Protein AF-A0A1X7VVX3-F1 (afdb_monomer_lite)

Organism: Amphimedon queenslandica (NCBI:txid400682)

Structure (mmCIF, N/CA/C/O backbone):
data_AF-A0A1X7VVX3-F1
#
_entry.id   AF-A0A1X7VVX3-F1
#
loop_
_atom_site.group_PDB
_atom_site.id
_atom_site.type_symbol
_atom_site.label_atom_id
_atom_site.label_alt_id
_atom_site.label_comp_id
_atom_site.label_asym_id
_atom_site.label_entity_id
_atom_site.label_seq_id
_atom_site.pdbx_PDB_ins_code
_atom_site.Cartn_x
_atom_site.Cartn_y
_atom_site.Cartn_z
_atom_site.occupancy
_atom_site.B_iso_or_equiv
_atom_site.auth_seq_id
_atom_site.auth_comp_id
_atom_site.auth_asym_id
_atom_site.auth_atom_id
_atom_site.pdbx_PDB_model_num
ATOM 1 N N . THR A 1 1 ? 6.523 -24.468 -13.542 1.00 56.62 1 THR A N 1
ATOM 2 C CA . THR A 1 1 ? 6.047 -23.108 -13.203 1.00 56.62 1 THR A CA 1
ATOM 3 C C . THR A 1 1 ? 5.403 -22.534 -14.444 1.00 56.62 1 THR A C 1
ATOM 5 O O . THR A 1 1 ? 6.054 -22.574 -15.478 1.00 56.62 1 THR A O 1
ATOM 8 N N . SER A 1 2 ? 4.140 -22.097 -14.401 1.00 77.31 2 SER A N 1
ATOM 9 C CA . SER A 1 2 ? 3.523 -21.457 -15.575 1.00 77.31 2 SER A CA 1
ATOM 10 C C . SER A 1 2 ? 4.226 -20.110 -15.819 1.00 77.31 2 SER A C 1
ATOM 12 O O . SER A 1 2 ? 4.238 -19.278 -14.906 1.00 77.31 2 SER A O 1
ATOM 14 N N . PRO A 1 3 ? 4.863 -19.896 -16.984 1.00 73.56 3 PRO A N 1
ATOM 15 C CA . PRO A 1 3 ? 5.551 -18.640 -17.282 1.00 73.56 3 PRO A CA 1
ATOM 16 C C . PRO A 1 3 ? 4.581 -17.449 -17.283 1.00 73.56 3 PRO A C 1
ATOM 18 O O . PRO A 1 3 ? 4.940 -16.368 -16.815 1.00 73.56 3 PRO A O 1
ATOM 21 N N . ASP A 1 4 ? 3.328 -17.675 -17.683 1.00 82.25 4 ASP A N 1
ATOM 22 C CA . ASP A 1 4 ? 2.270 -16.662 -17.682 1.00 82.25 4 ASP A CA 1
ATOM 23 C C . ASP A 1 4 ? 1.906 -16.217 -16.263 1.00 82.25 4 ASP A C 1
ATOM 25 O O . ASP A 1 4 ? 1.727 -15.028 -15.999 1.00 82.25 4 ASP A O 1
ATOM 29 N N . LEU A 1 5 ? 1.870 -17.160 -15.315 1.00 77.25 5 LEU A N 1
ATOM 30 C CA . LEU A 1 5 ? 1.611 -16.849 -13.912 1.00 77.25 5 LEU A CA 1
ATOM 31 C C . LEU A 1 5 ? 2.725 -15.976 -13.317 1.00 77.25 5 LEU A C 1
ATOM 33 O O . LEU A 1 5 ? 2.434 -14.987 -12.650 1.00 77.25 5 LEU A O 1
ATOM 37 N N . ASN A 1 6 ? 3.993 -16.303 -13.580 1.00 78.38 6 ASN A N 1
ATOM 38 C CA . ASN A 1 6 ? 5.129 -15.533 -13.063 1.00 78.38 6 ASN A CA 1
ATOM 39 C C . ASN A 1 6 ? 5.156 -14.098 -13.624 1.00 78.38 6 ASN A C 1
ATOM 41 O O . ASN A 1 6 ? 5.396 -13.130 -12.897 1.00 78.38 6 ASN A O 1
ATOM 45 N N . PHE A 1 7 ? 4.842 -13.950 -14.913 1.00 79.12 7 PHE A N 1
ATOM 46 C CA . PHE A 1 7 ? 4.717 -12.644 -15.553 1.00 79.12 7 PHE A CA 1
ATOM 47 C C . PHE A 1 7 ? 3.603 -11.800 -14.920 1.00 79.12 7 PHE A C 1
ATOM 49 O O . PHE A 1 7 ? 3.826 -10.634 -14.588 1.00 79.12 7 PHE A O 1
ATOM 56 N N . LEU A 1 8 ? 2.420 -12.386 -14.703 1.00 77.88 8 LEU A N 1
ATOM 57 C CA . LEU A 1 8 ? 1.303 -11.696 -14.056 1.00 77.88 8 LEU A CA 1
ATOM 58 C C . LEU A 1 8 ? 1.653 -11.286 -12.623 1.00 77.88 8 LEU A C 1
ATOM 60 O O . LEU A 1 8 ? 1.471 -10.123 -12.268 1.00 77.88 8 LEU A O 1
ATOM 64 N N . VAL A 1 9 ? 2.209 -12.202 -11.827 1.00 74.69 9 VAL A N 1
ATOM 65 C CA . VAL A 1 9 ? 2.623 -11.932 -10.443 1.00 74.69 9 VAL A CA 1
ATOM 66 C C . VAL A 1 9 ? 3.611 -10.771 -10.401 1.00 74.69 9 VAL A C 1
ATOM 68 O O . VAL A 1 9 ? 3.374 -9.798 -9.692 1.00 74.69 9 VAL A O 1
ATOM 71 N N . THR A 1 10 ? 4.654 -10.797 -11.230 1.00 76.75 10 THR A N 1
ATOM 72 C CA . THR A 1 10 ? 5.651 -9.718 -11.273 1.00 76.75 10 THR A CA 1
ATOM 73 C C . THR A 1 10 ? 5.033 -8.389 -11.717 1.00 76.75 10 THR A C 1
ATOM 75 O O . THR A 1 10 ? 5.331 -7.342 -11.146 1.00 76.75 10 THR A O 1
ATOM 78 N N . LYS A 1 11 ? 4.124 -8.404 -12.699 1.00 76.88 11 LYS A N 1
ATOM 79 C CA . LYS A 1 11 ? 3.433 -7.203 -13.192 1.00 76.88 11 LYS A CA 1
ATOM 80 C C . LYS A 1 11 ? 2.554 -6.541 -12.125 1.00 76.88 11 LYS A C 1
ATOM 82 O O . LYS A 1 11 ? 2.508 -5.314 -12.064 1.00 76.88 11 LYS A O 1
ATOM 87 N N . TYR A 1 12 ? 1.847 -7.327 -11.311 1.00 74.25 12 TYR A N 1
ATOM 88 C CA . TYR A 1 12 ? 1.002 -6.803 -10.230 1.00 74.25 12 TYR A CA 1
ATOM 89 C C . TYR A 1 12 ? 1.801 -6.434 -8.979 1.00 74.25 12 TYR A C 1
ATOM 91 O O . TYR A 1 12 ? 1.464 -5.445 -8.323 1.00 74.25 12 TYR A O 1
ATOM 99 N N . LEU A 1 13 ? 2.868 -7.182 -8.679 1.00 74.25 13 LEU A N 1
ATOM 100 C CA . LEU A 1 13 ? 3.819 -6.845 -7.624 1.00 74.25 13 LEU A CA 1
ATOM 101 C C . LEU 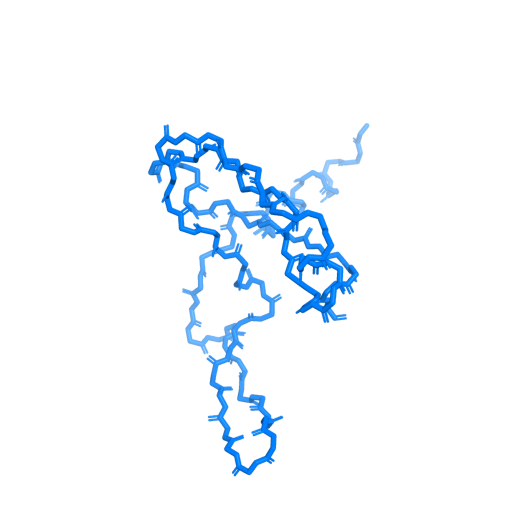A 1 13 ? 4.563 -5.547 -7.943 1.00 74.25 13 LEU A C 1
ATOM 103 O O . LEU A 1 13 ? 4.773 -4.755 -7.050 1.00 74.25 13 LEU A O 1
ATOM 107 N N . MET A 1 14 ? 4.917 -5.264 -9.193 1.00 77.19 14 MET A N 1
ATOM 108 C CA . MET A 1 14 ? 5.668 -4.051 -9.558 1.00 77.19 14 MET A CA 1
ATOM 109 C C . MET A 1 14 ? 4.765 -2.945 -10.127 1.00 77.19 14 MET A C 1
ATOM 111 O O . MET A 1 14 ? 5.177 -2.173 -10.999 1.00 77.19 14 MET A O 1
ATOM 115 N N . HIS A 1 15 ? 3.499 -2.890 -9.701 1.00 78.50 15 HIS A N 1
ATOM 116 C CA . HIS A 1 15 ? 2.525 -1.963 -10.266 1.00 78.50 15 HIS A CA 1
ATOM 117 C C . HIS A 1 15 ? 2.905 -0.499 -10.002 1.00 78.50 15 HIS A C 1
ATOM 119 O O . HIS A 1 15 ? 2.799 0.004 -8.888 1.00 78.50 15 HIS A O 1
ATOM 125 N N . LYS A 1 16 ? 3.239 0.238 -11.064 1.00 77.56 16 LYS A N 1
ATOM 126 C CA . LYS A 1 16 ? 3.412 1.691 -10.992 1.00 77.56 16 LYS A CA 1
ATOM 127 C C . LYS A 1 16 ? 2.070 2.396 -11.194 1.00 77.56 16 LYS A C 1
ATOM 129 O O . LYS A 1 16 ? 1.494 2.346 -12.284 1.00 77.56 16 LYS A O 1
ATOM 134 N N . CYS A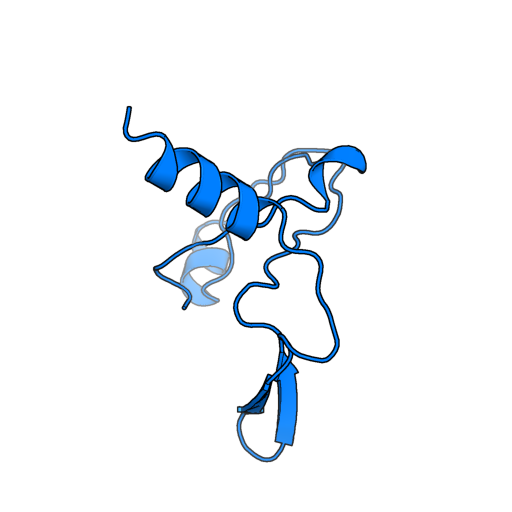 1 17 ? 1.595 3.086 -10.157 1.00 79.38 17 CYS A N 1
ATOM 135 C CA . CYS A 1 17 ? 0.351 3.849 -10.218 1.00 79.38 17 CYS A CA 1
ATOM 136 C C . CYS A 1 17 ? 0.353 4.869 -11.372 1.00 79.38 17 CYS A C 1
ATOM 138 O O . CYS A 1 17 ? 1.302 5.625 -11.574 1.00 79.38 17 CYS A O 1
ATOM 140 N N . SER A 1 18 ? -0.756 4.922 -12.107 1.00 82.12 18 SER A N 1
ATOM 141 C CA . SER A 1 18 ? -1.033 5.889 -13.170 1.00 82.12 18 SER A CA 1
ATOM 142 C C . SER A 1 18 ? -2.427 6.496 -12.988 1.00 82.12 18 SER A C 1
ATOM 144 O O . SER A 1 18 ? -3.210 6.055 -12.148 1.00 82.12 18 SER A O 1
ATOM 146 N N . LYS A 1 19 ? -2.785 7.492 -13.806 1.00 84.19 19 LYS A N 1
ATOM 147 C CA . LYS A 1 19 ? -4.147 8.055 -13.796 1.00 84.19 19 LYS A CA 1
ATOM 148 C C . LYS A 1 19 ? -5.235 7.024 -14.132 1.00 84.19 19 LYS A C 1
ATOM 150 O O . LYS A 1 19 ? -6.369 7.201 -13.718 1.00 84.19 19 LYS A O 1
ATOM 155 N N . TYR A 1 20 ? -4.886 5.957 -14.855 1.00 83.44 20 TYR A N 1
ATOM 156 C CA . TYR A 1 20 ? -5.842 4.957 -15.335 1.00 83.44 20 TYR A CA 1
ATOM 157 C C . TYR A 1 20 ? -6.173 3.883 -14.299 1.00 83.44 20 TYR A C 1
ATOM 159 O O . TYR A 1 20 ? -7.263 3.320 -14.328 1.00 83.44 20 TYR A O 1
ATOM 167 N N . CYS A 1 21 ? -5.243 3.567 -13.392 1.00 83.38 21 CYS A N 1
ATOM 168 C CA . CYS A 1 21 ? -5.508 2.573 -12.351 1.00 83.38 21 CYS A CA 1
ATOM 169 C C . CYS A 1 21 ? -6.290 3.158 -11.170 1.00 83.38 21 CYS A C 1
ATOM 171 O O . CYS A 1 21 ? -6.961 2.416 -10.455 1.00 83.38 21 CYS A O 1
ATOM 173 N N . LYS A 1 22 ? -6.227 4.479 -10.970 1.00 86.94 22 LYS A N 1
ATOM 174 C CA . LYS A 1 22 ? -6.971 5.167 -9.920 1.00 86.94 22 LYS A CA 1
ATOM 175 C C . LYS A 1 22 ? -8.461 5.171 -10.242 1.00 86.94 22 LYS A C 1
ATOM 177 O O . LYS A 1 22 ? -8.877 5.574 -11.324 1.00 86.94 22 LYS A O 1
ATOM 182 N N . ARG A 1 23 ? -9.268 4.745 -9.277 1.00 88.06 23 ARG A N 1
ATOM 183 C CA . ARG A 1 23 ? -10.729 4.775 -9.344 1.00 88.06 23 ARG A CA 1
ATOM 184 C C . ARG A 1 23 ? -11.251 5.642 -8.210 1.00 88.06 23 ARG A C 1
ATOM 186 O O . ARG A 1 23 ? -10.686 5.645 -7.119 1.00 88.06 23 ARG A O 1
ATOM 193 N N . ASN A 1 24 ? -12.325 6.377 -8.471 1.00 89.50 24 ASN A N 1
ATOM 194 C CA . ASN A 1 24 ? -13.009 7.131 -7.429 1.00 89.50 24 ASN A CA 1
ATOM 195 C C . ASN A 1 24 ? -13.911 6.171 -6.654 1.00 89.50 24 ASN A C 1
ATOM 197 O O . ASN A 1 24 ? -14.865 5.627 -7.206 1.00 89.50 24 ASN A O 1
ATOM 201 N N . ILE A 1 25 ? -13.585 5.950 -5.388 1.00 86.81 25 ILE A N 1
ATOM 202 C CA . ILE A 1 25 ? -14.323 5.087 -4.471 1.00 86.81 25 ILE A CA 1
ATOM 203 C C . ILE A 1 25 ? -15.069 5.991 -3.496 1.00 86.81 25 ILE A C 1
ATOM 205 O O . ILE A 1 25 ? -14.494 6.928 -2.941 1.00 86.81 25 ILE A O 1
ATOM 209 N N . LYS A 1 26 ? -16.362 5.731 -3.298 1.00 90.81 26 LYS A N 1
ATOM 210 C CA . LYS A 1 26 ? -17.163 6.462 -2.317 1.00 90.81 26 LYS A CA 1
ATOM 211 C C . LYS A 1 26 ? -16.881 5.909 -0.922 1.00 90.81 26 LYS A C 1
ATOM 213 O O . LYS A 1 26 ? -17.108 4.729 -0.677 1.00 90.81 26 LYS A O 1
ATOM 218 N N . VAL A 1 27 ? -16.421 6.763 -0.013 1.00 85.00 27 VAL A N 1
ATOM 219 C CA . VAL A 1 27 ? -16.186 6.432 1.398 1.00 85.00 27 VAL A CA 1
ATOM 220 C C . VAL A 1 27 ? -17.055 7.362 2.239 1.00 85.00 27 VAL A C 1
ATOM 222 O O . VAL A 1 27 ? -16.784 8.553 2.384 1.00 85.00 27 VAL A O 1
ATOM 225 N N . GLY A 1 28 ? -18.175 6.835 2.737 1.00 89.88 28 GLY A N 1
ATOM 226 C CA . GLY A 1 28 ? -19.188 7.635 3.426 1.00 89.88 28 GLY A CA 1
ATOM 227 C C . GLY A 1 28 ? -19.791 8.710 2.513 1.00 89.88 28 GLY A C 1
ATOM 228 O O . GLY A 1 28 ? -20.489 8.400 1.544 1.00 89.88 28 GLY A O 1
ATOM 229 N N . LYS A 1 29 ? -19.537 9.985 2.833 1.00 94.56 29 LYS A N 1
ATOM 230 C CA . LYS A 1 29 ? -20.035 11.146 2.070 1.00 94.56 29 LYS A CA 1
ATOM 231 C C . LYS A 1 29 ? -19.025 11.705 1.061 1.00 94.56 29 LYS A C 1
ATOM 233 O O . LYS A 1 29 ? -19.399 12.571 0.277 1.00 94.56 29 LYS A O 1
ATOM 238 N N . THR A 1 30 ? -17.779 11.236 1.063 1.00 94.44 30 THR A N 1
ATOM 239 C CA . THR A 1 30 ? -16.710 11.754 0.198 1.00 94.44 30 THR A CA 1
ATOM 240 C C . THR A 1 30 ? -16.293 10.725 -0.850 1.00 94.44 30 THR A C 1
ATOM 242 O O . THR A 1 30 ? -16.570 9.530 -0.729 1.00 94.44 30 THR A O 1
ATOM 245 N N . TYR A 1 31 ? -15.641 11.196 -1.913 1.00 91.81 31 TYR A N 1
ATOM 246 C CA . TYR A 1 31 ? -14.990 10.338 -2.899 1.00 91.81 31 TYR A CA 1
ATOM 247 C C . TYR A 1 31 ? -13.483 10.420 -2.709 1.00 91.81 31 TYR A C 1
ATOM 249 O O . TYR A 1 31 ? -12.926 11.512 -2.608 1.00 91.81 31 TYR A O 1
ATOM 257 N N . VAL A 1 32 ? -12.829 9.265 -2.689 1.00 88.19 32 VAL A N 1
ATOM 258 C CA . VAL A 1 32 ? -11.372 9.157 -2.647 1.00 88.19 32 VAL A CA 1
ATOM 259 C C . VAL A 1 32 ? -10.884 8.475 -3.914 1.00 88.19 32 VAL A C 1
ATOM 261 O O . VAL A 1 32 ? -11.468 7.494 -4.371 1.00 88.19 32 VAL A O 1
ATOM 264 N N . SER A 1 33 ? -9.816 9.001 -4.505 1.00 87.62 33 SER A N 1
ATOM 265 C CA . SER A 1 33 ? -9.184 8.387 -5.668 1.00 87.62 33 SER A CA 1
ATOM 266 C C . SER A 1 33 ? -8.148 7.378 -5.187 1.00 87.62 33 SER A C 1
ATOM 268 O O . SER A 1 33 ? -7.119 7.769 -4.637 1.00 87.62 33 SER A O 1
ATOM 270 N N . ARG A 1 34 ? -8.422 6.082 -5.360 1.00 84.62 34 ARG A N 1
ATOM 271 C CA . ARG A 1 34 ? -7.543 5.001 -4.898 1.00 84.62 34 ARG A CA 1
ATOM 272 C C . ARG A 1 34 ? -7.276 4.023 -6.029 1.00 84.62 34 ARG A C 1
ATOM 274 O O . ARG A 1 34 ? -8.169 3.705 -6.815 1.00 84.62 34 ARG A O 1
ATOM 281 N N . CYS A 1 35 ? -6.038 3.562 -6.141 1.00 82.31 35 CYS A N 1
ATOM 282 C CA . CYS A 1 35 ? -5.714 2.466 -7.041 1.00 82.31 35 CYS A CA 1
ATOM 283 C C . CYS A 1 35 ? -5.931 1.134 -6.292 1.00 82.31 35 CYS A C 1
ATOM 285 O O . CYS A 1 35 ? -5.510 1.007 -5.144 1.00 82.31 35 CYS A O 1
ATOM 287 N N . PRO A 1 36 ? -6.598 0.139 -6.908 1.00 75.06 36 PRO A N 1
ATOM 288 C CA . PRO A 1 36 ? -6.859 -1.156 -6.273 1.00 75.06 36 PRO A CA 1
ATOM 289 C C . PRO A 1 36 ? -5.586 -1.991 -6.087 1.00 75.06 36 PRO A C 1
ATOM 291 O O . PRO A 1 36 ? -5.609 -2.996 -5.394 1.00 75.06 36 PRO A O 1
ATOM 294 N N . PHE A 1 37 ? -4.487 -1.582 -6.720 1.00 72.88 37 PHE A N 1
ATOM 295 C CA . PHE A 1 37 ? -3.169 -2.196 -6.610 1.00 72.88 37 PHE A CA 1
ATOM 296 C C . PHE A 1 37 ? -2.195 -1.314 -5.814 1.00 72.88 37 PHE A C 1
ATOM 298 O O . PHE A 1 37 ? -0.997 -1.540 -5.875 1.00 72.88 37 PHE A O 1
ATOM 305 N N . ASP A 1 38 ? -2.672 -0.275 -5.129 1.00 70.75 38 ASP A N 1
ATOM 306 C CA . ASP A 1 38 ? -1.835 0.670 -4.385 1.00 70.75 38 ASP A CA 1
ATOM 307 C C . ASP A 1 38 ? -1.777 0.264 -2.912 1.00 70.75 38 ASP A C 1
ATOM 309 O O . ASP A 1 38 ? -2.531 0.770 -2.074 1.00 70.75 38 ASP A O 1
ATOM 313 N N . PHE A 1 39 ? -0.904 -0.707 -2.623 1.00 67.19 39 PHE A N 1
ATOM 314 C CA . PHE A 1 39 ? -0.587 -1.166 -1.268 1.00 67.19 39 PHE A CA 1
ATOM 315 C C . PHE A 1 39 ? 0.867 -0.861 -0.893 1.00 67.19 39 PHE A C 1
ATOM 317 O O . PHE A 1 39 ? 1.545 -1.684 -0.276 1.00 67.19 39 PHE A O 1
ATOM 324 N N . HIS A 1 40 ? 1.370 0.320 -1.253 1.00 65.44 40 HIS A N 1
ATOM 325 C CA . HIS A 1 40 ? 2.708 0.726 -0.835 1.00 65.44 40 HIS A CA 1
ATOM 326 C C . HIS A 1 40 ? 2.760 0.849 0.699 1.00 65.44 40 HIS A C 1
ATOM 328 O O . HIS A 1 40 ? 2.039 1.657 1.290 1.00 65.44 40 HIS A O 1
ATOM 334 N N . ARG A 1 41 ? 3.606 0.051 1.370 1.00 71.12 41 ARG A N 1
ATOM 335 C CA . ARG A 1 41 ? 3.995 0.348 2.762 1.00 71.12 41 ARG A CA 1
ATOM 336 C C . ARG A 1 41 ? 5.062 1.431 2.744 1.00 71.12 41 ARG A C 1
ATOM 338 O O . ARG A 1 41 ? 5.893 1.460 1.836 1.00 71.12 41 ARG A O 1
ATOM 345 N N . ALA A 1 42 ? 5.054 2.276 3.766 1.00 72.81 42 ALA A N 1
ATOM 346 C CA . ALA A 1 42 ? 6.136 3.217 3.992 1.00 72.81 42 ALA A CA 1
ATOM 347 C C . ALA A 1 42 ? 7.484 2.484 4.133 1.00 72.81 42 ALA A C 1
ATOM 349 O O . ALA A 1 42 ? 7.531 1.311 4.517 1.00 72.81 42 ALA A O 1
ATOM 350 N N . VAL A 1 43 ? 8.571 3.188 3.812 1.00 80.56 43 VAL A N 1
ATOM 351 C CA . VAL A 1 43 ? 9.928 2.755 4.166 1.00 80.56 43 VAL A CA 1
ATOM 352 C C . VAL A 1 43 ? 10.003 2.646 5.683 1.00 80.56 43 VAL A C 1
ATOM 354 O O . VAL A 1 43 ? 9.488 3.510 6.393 1.00 80.56 43 VAL A O 1
ATOM 357 N N . GLN A 1 44 ? 10.625 1.577 6.167 1.00 84.38 44 GLN A N 1
ATOM 358 C CA . GLN A 1 44 ? 10.780 1.345 7.592 1.00 84.38 44 GLN A CA 1
ATOM 359 C C . GLN A 1 44 ? 12.182 0.821 7.865 1.00 84.38 44 GLN A C 1
ATOM 361 O O . GLN A 1 44 ? 12.610 -0.150 7.243 1.00 84.38 44 GLN A O 1
ATOM 366 N N . ASP A 1 45 ? 12.887 1.451 8.801 1.00 84.50 45 ASP A N 1
ATOM 367 C CA . ASP A 1 45 ? 14.300 1.159 9.069 1.00 84.50 45 ASP A CA 1
ATOM 368 C C . ASP A 1 45 ? 14.511 -0.096 9.930 1.00 84.50 45 ASP A C 1
ATOM 370 O O . ASP A 1 45 ? 15.589 -0.709 9.909 1.00 84.50 45 ASP A O 1
ATOM 374 N N . SER A 1 46 ? 13.474 -0.501 10.664 1.00 87.94 46 SER A N 1
ATOM 375 C CA . SER A 1 46 ? 13.452 -1.641 11.579 1.00 87.94 46 SER A CA 1
ATOM 376 C C . SER A 1 46 ? 12.128 -2.402 11.491 1.00 87.94 46 SER A C 1
ATOM 378 O O . SER A 1 46 ? 11.135 -1.900 10.972 1.00 87.94 46 SER A O 1
ATOM 380 N N . ILE A 1 47 ? 12.123 -3.641 11.985 1.00 88.38 47 ILE A N 1
ATOM 381 C CA . ILE A 1 47 ? 10.887 -4.405 12.171 1.00 88.38 47 ILE A CA 1
ATOM 382 C C . ILE A 1 47 ? 10.188 -3.853 13.416 1.00 88.38 47 ILE A C 1
ATOM 384 O O . ILE A 1 47 ? 10.810 -3.770 14.475 1.00 88.38 47 ILE A O 1
ATOM 388 N N . CYS A 1 48 ? 8.909 -3.503 13.295 1.00 87.06 48 CYS A N 1
ATOM 389 C CA . CYS A 1 48 ? 8.073 -3.088 14.418 1.00 87.06 48 CYS A CA 1
ATOM 390 C C . CYS A 1 48 ? 7.017 -4.157 14.685 1.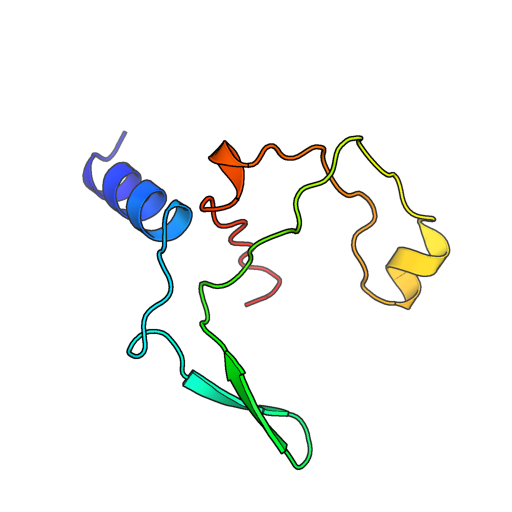00 87.06 48 CYS A C 1
ATOM 392 O O . CYS A 1 48 ? 6.338 -4.603 13.762 1.00 87.06 48 CYS A O 1
ATOM 394 N N . ILE A 1 49 ? 6.876 -4.567 15.943 1.00 88.44 49 ILE A N 1
ATOM 395 C CA . ILE A 1 49 ? 5.784 -5.431 16.392 1.00 88.44 49 ILE A CA 1
ATOM 396 C C . ILE A 1 49 ? 4.822 -4.535 17.164 1.00 88.44 49 ILE A C 1
ATOM 398 O O . ILE A 1 49 ? 5.204 -3.923 18.161 1.00 88.44 49 ILE A O 1
ATOM 402 N N . ASN A 1 50 ? 3.595 -4.437 16.673 1.00 86.19 50 ASN A N 1
ATOM 403 C CA . ASN A 1 50 ? 2.537 -3.659 17.294 1.00 86.19 50 ASN A CA 1
ATOM 404 C C . ASN A 1 50 ? 1.855 -4.495 18.380 1.00 86.19 50 ASN A C 1
ATOM 406 O O . ASN A 1 50 ? 1.848 -5.727 18.332 1.00 86.19 50 ASN A O 1
ATOM 410 N N . ASP A 1 51 ? 1.249 -3.821 19.355 1.00 89.81 51 ASP A N 1
ATOM 411 C CA . ASP A 1 51 ? 0.480 -4.507 20.387 1.00 89.81 51 ASP A CA 1
ATOM 412 C C . ASP A 1 51 ? -0.675 -5.308 19.761 1.00 89.81 51 ASP A C 1
ATOM 414 O O . ASP A 1 51 ? -1.479 -4.779 18.984 1.00 89.81 51 ASP A O 1
ATOM 418 N N . VAL A 1 52 ? -0.743 -6.599 20.089 1.00 86.75 52 VAL A N 1
ATOM 419 C CA . VAL A 1 52 ? -1.667 -7.551 19.460 1.00 86.75 52 VAL A CA 1
ATOM 420 C C . VAL A 1 52 ? -3.110 -7.191 19.790 1.00 86.75 52 VAL A C 1
ATOM 422 O O . VAL A 1 52 ? -3.966 -7.212 18.906 1.00 86.75 52 VAL A O 1
ATOM 425 N N . GLU A 1 53 ? -3.386 -6.822 21.041 1.00 88.81 53 GLU A N 1
ATOM 426 C CA . GLU A 1 53 ? -4.747 -6.546 21.492 1.00 88.81 53 GLU A CA 1
ATOM 427 C C . GLU A 1 53 ? -5.312 -5.292 20.812 1.00 88.81 53 GLU A C 1
ATOM 429 O O . GLU A 1 53 ? -6.423 -5.309 20.273 1.00 88.81 53 GLU A O 1
ATOM 434 N N . ASN A 1 54 ? -4.519 -4.222 20.752 1.00 84.69 54 ASN A N 1
ATOM 435 C CA . ASN A 1 54 ? -4.889 -3.005 20.038 1.00 84.69 54 ASN A CA 1
ATOM 436 C C . ASN A 1 54 ? -5.009 -3.227 18.527 1.00 84.69 54 ASN A C 1
ATOM 438 O O . ASN A 1 54 ? -5.930 -2.696 17.900 1.00 84.69 54 ASN A O 1
ATOM 442 N N . SER A 1 55 ? -4.127 -4.036 17.938 1.00 84.19 55 SER A N 1
ATOM 443 C CA . SER A 1 55 ? -4.157 -4.343 16.503 1.00 84.19 55 SER A CA 1
ATOM 444 C C . SER A 1 55 ? -5.415 -5.118 16.115 1.00 84.19 55 SER A C 1
ATOM 446 O O . SER A 1 55 ? -6.074 -4.763 15.139 1.00 84.19 55 SER A O 1
ATOM 448 N N . LEU A 1 56 ? -5.813 -6.110 16.919 1.00 82.69 56 LEU A N 1
ATOM 449 C CA . LEU A 1 56 ? -7.049 -6.868 16.708 1.00 82.69 56 LEU A CA 1
ATOM 450 C C . LEU A 1 56 ? -8.291 -5.977 16.826 1.00 82.69 56 LEU A C 1
ATOM 452 O O . LEU A 1 56 ? -9.177 -6.052 15.978 1.00 82.69 56 LEU A O 1
ATOM 456 N N . LYS A 1 57 ? -8.342 -5.090 17.830 1.00 84.81 57 LYS A N 1
ATOM 457 C CA . LYS A 1 57 ? -9.472 -4.160 18.024 1.00 84.81 57 LYS A CA 1
ATOM 458 C C . LYS A 1 57 ? -9.620 -3.160 16.878 1.00 84.81 57 LYS A C 1
ATOM 460 O O . LYS A 1 57 ? -10.734 -2.841 16.478 1.00 84.81 57 LYS A O 1
ATOM 465 N N . SER A 1 58 ? -8.504 -2.655 16.360 1.00 79.31 58 SER A N 1
ATOM 466 C CA . SER A 1 58 ? -8.481 -1.619 15.318 1.00 79.31 58 SER A CA 1
ATOM 467 C C . SER A 1 58 ? -8.379 -2.168 13.892 1.00 79.31 58 SER A C 1
ATOM 469 O O . SER A 1 58 ? -8.353 -1.385 12.945 1.00 79.31 58 SER A O 1
ATOM 471 N N . CYS A 1 59 ? -8.327 -3.496 13.727 1.00 73.50 59 CYS A N 1
ATOM 472 C CA . CYS A 1 59 ? -8.018 -4.162 12.455 1.00 73.50 59 CYS A CA 1
ATOM 473 C C . CYS A 1 59 ? -6.708 -3.662 11.811 1.00 73.50 59 CYS A C 1
ATOM 475 O O . CYS A 1 59 ? -6.542 -3.713 10.590 1.00 73.50 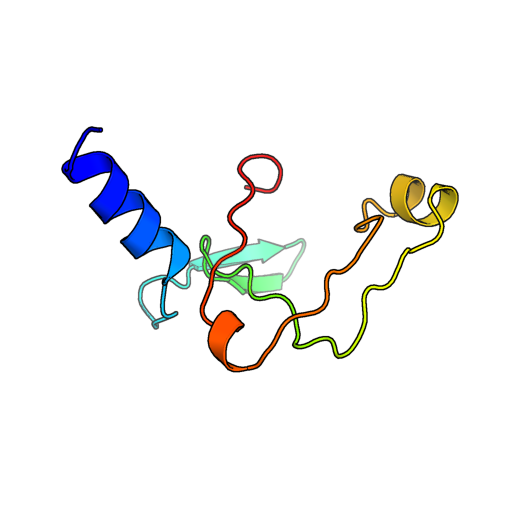59 CYS A O 1
ATOM 477 N N . ASN A 1 60 ? -5.778 -3.176 12.633 1.00 78.00 60 ASN A N 1
ATOM 478 C CA . ASN A 1 60 ? -4.459 -2.745 12.197 1.00 78.00 60 ASN A CA 1
ATOM 479 C C . ASN A 1 60 ? -3.508 -3.942 12.081 1.00 78.00 60 ASN A C 1
ATOM 481 O O . ASN A 1 60 ? -3.761 -5.038 12.584 1.00 78.00 60 ASN A O 1
ATOM 485 N N . LYS A 1 61 ? -2.384 -3.731 11.392 1.00 79.19 61 LYS A N 1
ATOM 486 C CA . LYS A 1 61 ? -1.348 -4.756 11.236 1.00 79.19 61 LYS A CA 1
ATOM 487 C C . LYS A 1 61 ? -0.639 -4.997 12.568 1.00 79.19 61 LYS A C 1
ATOM 489 O O . LYS A 1 61 ? -0.296 -4.050 13.267 1.00 79.19 61 LYS A O 1
ATOM 494 N N . ILE A 1 62 ? -0.363 -6.264 12.870 1.00 85.69 62 ILE A N 1
ATOM 495 C CA . ILE A 1 62 ? 0.328 -6.691 14.101 1.00 85.69 62 ILE A CA 1
ATOM 496 C C . ILE A 1 62 ? 1.848 -6.493 13.986 1.00 85.69 62 ILE A C 1
ATOM 498 O O . ILE A 1 62 ? 2.557 -6.426 14.983 1.00 85.69 62 ILE A O 1
ATOM 502 N N . TYR A 1 63 ? 2.368 -6.384 12.768 1.00 84.12 63 TYR A N 1
ATOM 503 C CA . TYR A 1 63 ? 3.777 -6.125 12.523 1.00 84.12 63 TYR A CA 1
ATOM 504 C C . TYR A 1 63 ? 3.960 -5.306 11.251 1.00 84.12 63 TYR A C 1
ATOM 506 O O . TYR A 1 63 ? 3.189 -5.426 10.291 1.00 84.12 63 TYR A O 1
ATOM 514 N N . ASP A 1 64 ? 5.044 -4.546 11.231 1.00 82.31 64 ASP A N 1
ATOM 515 C CA . ASP A 1 64 ? 5.560 -3.873 10.056 1.00 82.31 64 ASP A CA 1
ATOM 516 C C . ASP A 1 64 ? 7.012 -4.325 9.837 1.00 82.31 64 ASP A C 1
ATOM 518 O O . ASP A 1 64 ? 7.817 -4.405 10.769 1.00 82.31 64 ASP A O 1
ATOM 522 N N . PHE A 1 65 ? 7.319 -4.733 8.606 1.00 81.44 65 PHE A N 1
ATOM 523 C CA . PHE A 1 65 ? 8.639 -5.240 8.243 1.00 81.44 65 PHE A CA 1
ATOM 524 C C . PHE A 1 65 ? 9.548 -4.104 7.795 1.00 81.44 65 PHE A C 1
ATOM 526 O O . PHE A 1 65 ? 9.119 -3.210 7.063 1.00 81.44 65 PHE A O 1
ATOM 533 N N . LYS A 1 66 ? 10.837 -4.233 8.132 1.00 85.81 66 LYS A N 1
ATOM 534 C CA . LYS A 1 66 ? 11.891 -3.400 7.558 1.00 85.81 66 LYS A CA 1
ATOM 535 C C . LYS A 1 66 ? 11.801 -3.440 6.031 1.00 85.81 66 LYS A C 1
ATOM 537 O O . LYS A 1 66 ? 11.776 -4.523 5.448 1.00 85.81 66 LYS A O 1
ATOM 542 N N . ARG A 1 67 ? 11.792 -2.266 5.404 1.00 82.31 67 ARG A N 1
ATOM 543 C CA . ARG A 1 67 ? 11.668 -2.105 3.954 1.00 82.31 67 ARG A CA 1
ATOM 544 C C . ARG A 1 67 ? 12.646 -1.056 3.468 1.00 82.31 67 ARG A C 1
ATOM 546 O O . ARG A 1 67 ? 12.685 0.036 4.023 1.00 82.31 67 ARG A O 1
ATOM 553 N N . ASN A 1 68 ? 13.391 -1.369 2.412 1.00 81.31 68 ASN A N 1
ATOM 554 C CA . ASN A 1 68 ? 14.332 -0.427 1.804 1.00 81.31 68 ASN A CA 1
ATOM 555 C C . ASN A 1 68 ? 13.687 0.351 0.644 1.00 81.31 68 ASN A C 1
ATOM 557 O O . ASN A 1 68 ? 12.706 -0.097 0.051 1.00 81.31 68 ASN A O 1
ATOM 561 N N . GLU A 1 69 ? 14.290 1.473 0.234 1.00 78.75 69 GLU A N 1
ATOM 562 C CA . GLU A 1 69 ? 13.808 2.302 -0.890 1.00 78.75 69 GLU A CA 1
ATOM 563 C C . GLU A 1 69 ? 13.604 1.513 -2.195 1.00 78.75 69 GLU A C 1
ATOM 565 O O . GLU A 1 69 ? 12.678 1.773 -2.961 1.00 78.75 69 GLU A O 1
ATOM 570 N N . LYS A 1 70 ? 14.436 0.491 -2.430 1.00 77.75 70 LYS A N 1
ATOM 571 C CA . LYS A 1 70 ? 14.353 -0.387 -3.609 1.00 77.75 70 LYS A CA 1
ATOM 572 C C . LYS A 1 70 ? 13.106 -1.272 -3.621 1.00 77.75 70 LYS A C 1
ATOM 574 O O . LYS A 1 70 ? 12.685 -1.712 -4.686 1.00 77.75 70 LYS A O 1
ATOM 579 N N . GLU A 1 71 ? 12.533 -1.541 -2.452 1.00 73.31 71 GLU A N 1
ATOM 580 C CA . GLU A 1 71 ? 11.358 -2.394 -2.271 1.00 73.31 71 GLU A CA 1
ATOM 581 C C . GLU A 1 71 ? 10.070 -1.579 -2.187 1.00 73.31 71 GLU A C 1
ATOM 583 O O . GLU A 1 71 ? 8.994 -2.165 -2.252 1.00 73.31 71 GLU A O 1
ATOM 588 N N . VAL A 1 72 ? 10.148 -0.247 -2.072 1.00 70.25 72 VAL A N 1
ATOM 589 C CA . VAL A 1 72 ? 8.994 0.669 -2.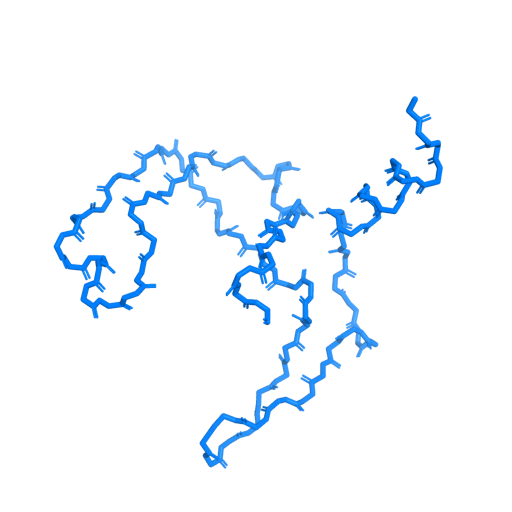127 1.00 70.25 72 VAL A CA 1
ATOM 590 C C . VAL A 1 72 ? 8.063 0.404 -3.314 1.00 70.25 72 VAL A C 1
ATOM 592 O O . VAL A 1 72 ? 6.861 0.406 -3.081 1.00 70.25 72 VAL A O 1
ATOM 595 N N . PRO A 1 73 ? 8.536 0.140 -4.553 1.00 67.12 73 PRO A N 1
ATOM 596 C CA . PRO A 1 73 ? 7.636 -0.117 -5.678 1.00 67.12 73 PRO A CA 1
ATOM 597 C C . PRO A 1 73 ? 6.994 -1.511 -5.658 1.00 67.12 73 PRO A C 1
ATOM 599 O O . PRO A 1 73 ? 6.172 -1.798 -6.526 1.00 67.12 73 PRO A O 1
ATOM 602 N N . VAL A 1 74 ? 7.381 -2.390 -4.727 1.00 72.25 74 VAL A N 1
ATOM 603 C CA . VAL A 1 74 ? 6.774 -3.717 -4.598 1.00 72.25 74 VAL A CA 1
ATOM 604 C C . VAL A 1 74 ? 5.406 -3.571 -3.928 1.00 72.25 74 VAL A C 1
ATOM 606 O O . VAL A 1 74 ? 5.230 -2.881 -2.929 1.00 72.25 74 VAL A O 1
ATOM 609 N N . ASN A 1 75 ? 4.405 -4.231 -4.469 1.00 69.75 75 ASN A N 1
ATOM 610 C CA . ASN A 1 75 ? 3.041 -4.169 -4.010 1.00 69.75 75 ASN A CA 1
ATOM 611 C C . ASN A 1 75 ? 2.776 -5.332 -3.060 1.00 69.75 75 ASN A C 1
ATOM 613 O O . ASN A 1 75 ? 2.999 -6.489 -3.407 1.00 69.75 75 ASN A O 1
ATOM 617 N N . ASP A 1 76 ? 2.255 -5.040 -1.877 1.00 64.38 76 ASP A N 1
ATOM 618 C CA . ASP A 1 76 ? 1.902 -6.050 -0.884 1.00 64.38 76 ASP A CA 1
ATOM 619 C C . ASP A 1 76 ? 0.461 -6.528 -1.079 1.00 64.38 76 ASP A C 1
ATOM 621 O O . ASP A 1 76 ? -0.370 -6.410 -0.176 1.00 64.38 76 ASP A O 1
ATOM 625 N N . TYR A 1 77 ? 0.146 -7.013 -2.285 1.00 63.28 77 TYR A N 1
ATOM 626 C CA . TYR A 1 77 ? -1.201 -7.469 -2.617 1.00 63.28 77 TYR A CA 1
ATOM 627 C C . TYR A 1 77 ? -1.675 -8.512 -1.599 1.00 63.28 77 TYR A C 1
ATOM 629 O O . TYR A 1 77 ? -1.118 -9.607 -1.508 1.00 63.28 77 TYR A O 1
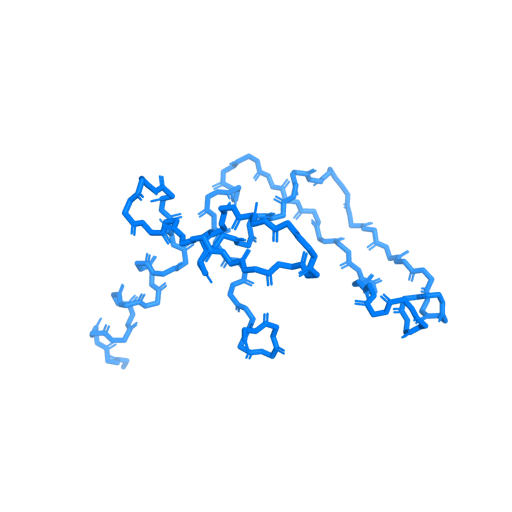ATOM 637 N N . ASN A 1 78 ? -2.718 -8.169 -0.844 1.00 58.22 78 ASN A N 1
ATOM 638 C CA . ASN A 1 78 ? -3.376 -9.085 0.071 1.00 58.22 78 ASN A CA 1
ATOM 639 C C . ASN A 1 78 ? -4.838 -9.271 -0.369 1.00 58.22 78 ASN A C 1
ATOM 641 O O . ASN A 1 78 ? -5.624 -8.329 -0.244 1.00 58.22 78 ASN A O 1
ATOM 645 N N . PRO A 1 79 ? -5.224 -10.470 -0.841 1.00 53.69 79 PRO A N 1
ATOM 646 C CA . PRO A 1 79 ? -6.574 -10.732 -1.333 1.00 53.69 79 PRO A CA 1
ATOM 647 C C . PRO A 1 79 ? -7.660 -10.641 -0.249 1.00 53.69 79 PRO A C 1
ATOM 649 O O . PRO A 1 79 ? -8.829 -10.549 -0.595 1.00 53.69 79 PRO A O 1
ATOM 652 N N . LEU A 1 80 ? -7.304 -10.640 1.042 1.00 52.00 80 LEU A N 1
ATOM 653 C CA . LEU A 1 80 ? -8.260 -10.493 2.149 1.00 52.00 80 LEU A CA 1
ATOM 654 C C . LEU A 1 80 ? -8.670 -9.035 2.417 1.00 52.00 80 LEU A C 1
ATOM 656 O O . LEU A 1 80 ? -9.665 -8.801 3.096 1.00 52.00 80 LEU A O 1
ATOM 660 N N . TYR A 1 81 ? -7.901 -8.063 1.916 1.00 48.91 81 TYR A N 1
ATOM 661 C CA . TYR A 1 81 ? -8.161 -6.626 2.087 1.00 48.91 81 TYR A CA 1
ATOM 662 C C . TYR A 1 81 ? -8.612 -5.945 0.779 1.00 48.91 81 TYR A C 1
ATOM 664 O O . TYR A 1 81 ? -8.549 -4.715 0.679 1.00 48.91 81 TYR A O 1
ATOM 672 N N . CYS A 1 82 ? -9.029 -6.738 -0.216 1.00 42.75 82 CYS A N 1
ATOM 673 C CA . CYS A 1 82 ? -9.555 -6.293 -1.507 1.00 42.75 82 CYS A CA 1
ATOM 674 C C . CYS A 1 82 ? -11.080 -6.404 -1.561 1.00 42.75 82 CYS A C 1
ATOM 676 O O . CYS A 1 82 ? -11.606 -7.448 -1.121 1.00 42.75 82 CYS A O 1
#

Foldseek 3Di:
DPPVVVVVQVCLQQPDDDPVQWDFDDDPPDTDTDGLSPQFDDADQAKDAADPVVCVVVVHDRIDHHDDPVSRSGTPDDPVVD

Secondary structure (DSSP, 8-state):
--HHHHHHHHHHHT----TTT-EEEEETTEEEEE-TT--PPPPBSS-EE--HHHHHHHT--SEE--B-GGGTTS----GGG-

Sequence (82 aa):
TSPDLNFLVTKYLMHKCSKYCKRNIKVGKTYVSRCPFDFHRAVQDSICINDVENSLKSCNKIYDFKRNEKEVPVNDYNPLYC

pLDDT: mean 78.48, std 10.21, range [42.75, 94.56]

Radius of gyration: 15.4 Å; chains: 1; bounding box: 34×35×39 Å